Protein AF-A0A150PF19-F1 (afdb_monomer)

Foldseek 3Di:
DDDDDPPPPPPDDDDPQLLVLQVVLCVLLCVQVNDDDPCSSVVSVVLCVLQVQLSVLSNVLSVVSSVVSVVSDPRDPVSVLSVVLLVLCSVPVPFDFWDWDAPDQFWIWTWGDDPNWTWIKTWHDDDDQKIKIFIDTNNHGPDIDMDGTRRVVCRCVPCVSVSPSGD

Mean predicted aligned error: 14.48 Å

Organism: Sorangium cellulosum (NCBI:txid56)

Structure (mmCIF, N/CA/C/O backbone):
data_AF-A0A150PF19-F1
#
_entry.id   AF-A0A150PF19-F1
#
loop_
_atom_site.group_PDB
_atom_site.id
_atom_site.type_symbol
_atom_site.label_atom_id
_atom_site.label_alt_id
_atom_site.label_comp_id
_atom_site.label_asym_id
_atom_site.label_entity_id
_atom_site.label_seq_id
_atom_site.pdbx_PDB_ins_code
_atom_site.Cartn_x
_atom_site.Cartn_y
_atom_site.Cartn_z
_atom_site.occupancy
_atom_site.B_iso_or_equiv
_atom_site.auth_seq_id
_atom_site.auth_comp_id
_atom_site.auth_asym_id
_atom_site.auth_atom_id
_atom_site.pdbx_PDB_model_num
ATOM 1 N N . MET A 1 1 ? 44.433 -8.294 25.536 1.00 42.34 1 MET A N 1
ATOM 2 C CA . MET A 1 1 ? 43.738 -7.469 24.528 1.00 42.34 1 MET A CA 1
ATOM 3 C C . MET A 1 1 ? 42.261 -7.748 24.697 1.00 42.34 1 MET A C 1
ATOM 5 O O . MET A 1 1 ? 41.841 -8.869 24.459 1.00 42.34 1 MET A O 1
ATOM 9 N N . THR A 1 2 ? 41.534 -6.790 25.260 1.00 39.22 2 THR A N 1
ATOM 10 C CA . THR A 1 2 ? 40.120 -6.927 25.620 1.00 39.22 2 THR A CA 1
ATOM 11 C C . THR A 1 2 ? 39.312 -6.385 24.452 1.00 39.22 2 THR A C 1
ATOM 13 O O . THR A 1 2 ? 39.355 -5.186 24.187 1.00 39.22 2 THR A O 1
ATOM 16 N N . THR A 1 3 ? 38.663 -7.258 23.689 1.00 49.31 3 THR A N 1
ATOM 17 C CA . THR A 1 3 ? 37.792 -6.855 22.584 1.00 49.31 3 THR A CA 1
ATOM 18 C C . THR A 1 3 ? 36.495 -6.326 23.182 1.00 49.31 3 THR A C 1
ATOM 20 O O . THR A 1 3 ? 35.687 -7.088 23.709 1.00 49.31 3 THR A O 1
ATOM 23 N N . SER A 1 4 ? 36.325 -5.006 23.161 1.00 43.28 4 SER A N 1
ATOM 24 C CA . SER A 1 4 ? 35.070 -4.352 23.515 1.00 43.28 4 SER A CA 1
ATOM 25 C C . SER A 1 4 ? 33.985 -4.795 22.538 1.00 43.28 4 SER A C 1
ATOM 27 O O . SER A 1 4 ? 34.105 -4.574 21.333 1.00 43.28 4 SER A O 1
ATOM 29 N N . ALA A 1 5 ? 32.931 -5.421 23.058 1.00 48.44 5 ALA A N 1
ATOM 30 C CA . ALA A 1 5 ? 31.689 -5.598 22.328 1.00 48.44 5 ALA A CA 1
ATOM 31 C C . ALA A 1 5 ? 31.091 -4.206 22.095 1.00 48.44 5 ALA A C 1
ATOM 33 O O . ALA A 1 5 ? 30.659 -3.539 23.034 1.00 48.44 5 ALA A O 1
ATOM 34 N N . VAL A 1 6 ? 31.128 -3.742 20.849 1.00 41.25 6 VAL A N 1
ATOM 35 C CA . VAL A 1 6 ? 30.340 -2.587 20.430 1.00 41.25 6 VAL A CA 1
ATOM 36 C C . VAL A 1 6 ? 28.917 -3.099 20.277 1.00 41.25 6 VAL A C 1
ATOM 38 O O . VAL A 1 6 ? 28.552 -3.674 19.255 1.00 41.25 6 VAL A O 1
ATOM 41 N N . THR A 1 7 ? 28.128 -2.950 21.335 1.00 40.62 7 THR A N 1
ATOM 42 C CA . THR A 1 7 ? 26.674 -2.993 21.232 1.00 40.62 7 THR A CA 1
ATOM 43 C C . THR A 1 7 ? 26.282 -1.758 20.432 1.00 40.62 7 THR A C 1
ATOM 45 O O . THR A 1 7 ? 26.210 -0.656 20.974 1.00 40.62 7 THR A O 1
ATOM 48 N N . SER A 1 8 ? 26.118 -1.912 19.120 1.00 35.09 8 SER A N 1
ATOM 49 C CA . SER A 1 8 ? 25.470 -0.896 18.298 1.00 35.09 8 SER A CA 1
ATOM 50 C C . SER A 1 8 ? 23.999 -0.860 18.691 1.00 35.09 8 SER A C 1
ATOM 52 O O . SER A 1 8 ? 23.165 -1.544 18.109 1.00 35.09 8 SER A O 1
ATOM 54 N N . SER A 1 9 ? 23.697 -0.083 19.725 1.00 36.19 9 SER A N 1
ATOM 55 C CA . SER A 1 9 ? 22.356 0.406 19.995 1.00 36.19 9 SER A CA 1
ATOM 56 C C . SER A 1 9 ? 22.014 1.379 18.871 1.00 36.19 9 SER A C 1
ATOM 58 O O . SER A 1 9 ? 22.393 2.550 18.918 1.00 36.19 9 SER A O 1
ATOM 60 N N . SER A 1 10 ? 21.358 0.894 17.819 1.00 36.44 10 SER A N 1
ATOM 61 C CA . SER A 1 10 ? 20.687 1.762 16.859 1.00 36.44 10 SER A CA 1
ATOM 62 C C . SER A 1 10 ? 19.570 2.481 17.606 1.00 36.44 10 SER A C 1
ATOM 64 O O . SER A 1 10 ? 18.517 1.916 17.889 1.00 36.44 10 SER A O 1
ATOM 66 N N . ALA A 1 11 ? 19.856 3.722 17.994 1.00 40.00 11 ALA A N 1
ATOM 67 C CA . ALA A 1 11 ? 18.869 4.674 18.462 1.00 40.00 11 ALA A CA 1
ATOM 68 C C . ALA A 1 11 ? 17.810 4.831 17.362 1.00 40.00 11 ALA A C 1
ATOM 70 O O . ALA A 1 11 ? 18.100 5.369 16.293 1.00 40.00 11 ALA A O 1
ATOM 71 N N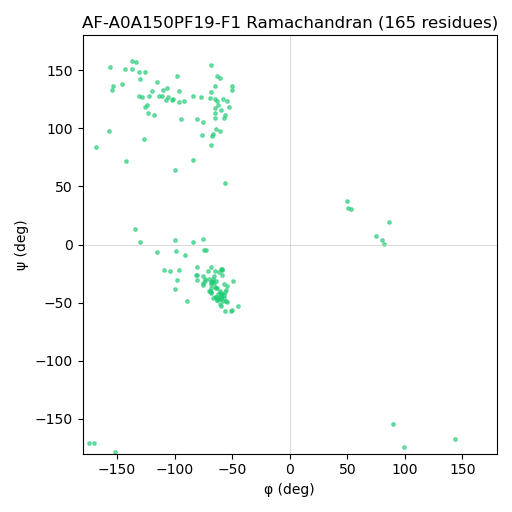 . GLY A 1 12 ? 16.615 4.296 17.625 1.00 30.20 12 GLY A N 1
ATOM 72 C CA . GLY A 1 12 ? 15.442 4.446 16.777 1.00 30.20 12 GLY A CA 1
ATOM 73 C C . GLY A 1 12 ? 15.100 5.923 16.635 1.00 30.20 12 GLY A C 1
ATOM 74 O O . GLY A 1 12 ? 14.804 6.608 17.614 1.00 30.20 12 GLY A O 1
ATOM 75 N N . VAL A 1 13 ? 15.206 6.417 15.408 1.00 40.62 13 VAL A N 1
ATOM 76 C CA . VAL A 1 13 ? 14.664 7.707 14.993 1.00 40.62 13 VAL A CA 1
ATOM 77 C C . VAL A 1 13 ? 13.144 7.562 14.994 1.00 40.62 13 VAL A C 1
ATOM 79 O O . VAL A 1 13 ? 12.623 6.621 14.406 1.00 40.62 13 VAL A O 1
ATOM 82 N N . GLY A 1 14 ? 12.451 8.454 15.703 1.00 40.03 14 GLY A N 1
ATOM 83 C CA . GLY A 1 14 ? 11.011 8.381 15.932 1.00 40.03 14 GLY A CA 1
ATOM 84 C C . GLY A 1 14 ? 10.181 8.327 14.648 1.00 40.03 14 GLY A C 1
ATOM 85 O O . GLY A 1 14 ? 10.065 9.322 13.939 1.00 40.03 14 GLY A O 1
ATOM 86 N N . GLY A 1 15 ? 9.558 7.177 14.420 1.00 40.38 15 GLY A N 1
ATOM 87 C CA . GLY A 1 15 ? 8.284 7.013 13.730 1.00 40.38 15 GLY A CA 1
ATOM 88 C C . GLY A 1 15 ? 7.375 6.307 14.731 1.00 40.38 15 GLY A C 1
ATOM 89 O O . GLY A 1 15 ? 7.821 5.362 15.375 1.00 40.38 15 GLY A O 1
ATOM 90 N N . GLY A 1 16 ? 6.179 6.837 14.988 1.00 51.78 16 GLY A N 1
ATOM 91 C CA . GLY A 1 16 ? 5.280 6.242 15.978 1.00 51.78 16 GLY A CA 1
ATOM 92 C C . GLY A 1 16 ? 4.988 4.794 15.604 1.00 51.78 16 GLY A C 1
ATOM 93 O O . GLY A 1 16 ? 4.563 4.543 14.480 1.00 51.78 16 GLY A O 1
ATOM 94 N N . ASP A 1 17 ? 5.233 3.860 16.526 1.00 72.19 17 ASP A N 1
ATOM 95 C CA . ASP A 1 17 ? 4.993 2.435 16.302 1.00 72.19 17 ASP A CA 1
ATOM 96 C C . ASP A 1 17 ? 3.569 2.249 15.760 1.00 72.19 17 ASP A C 1
ATOM 98 O O . ASP A 1 17 ? 2.640 2.874 16.278 1.00 72.19 17 ASP A O 1
ATOM 102 N N . ALA A 1 18 ? 3.361 1.403 14.752 1.00 74.06 18 ALA A N 1
ATOM 103 C CA . ALA A 1 18 ? 2.054 1.203 14.114 1.00 74.06 18 ALA A CA 1
ATOM 104 C C . ALA A 1 18 ? 0.897 0.965 15.112 1.00 74.06 18 ALA A C 1
ATOM 106 O O . ALA A 1 18 ? -0.228 1.430 14.906 1.00 74.06 18 ALA A O 1
ATOM 107 N N . ARG A 1 19 ? 1.208 0.341 16.258 1.00 80.88 19 ARG A N 1
ATOM 108 C CA . ARG A 1 19 ? 0.331 0.215 17.437 1.00 80.88 19 ARG A CA 1
ATOM 109 C C . ARG A 1 19 ? -0.181 1.552 17.966 1.00 80.88 19 ARG A C 1
ATOM 111 O O . ARG A 1 19 ? -1.378 1.704 18.198 1.00 80.88 19 ARG A O 1
ATOM 118 N N . SER A 1 20 ? 0.707 2.525 18.141 1.00 84.44 20 SER A N 1
ATOM 119 C CA . SER A 1 20 ? 0.359 3.872 18.601 1.00 84.44 20 SER A CA 1
ATOM 120 C C . SER A 1 20 ? -0.540 4.605 17.599 1.00 84.44 20 SER A C 1
ATOM 122 O O . SER A 1 20 ? -1.489 5.275 18.004 1.00 84.44 20 SER A O 1
ATOM 124 N N . THR A 1 21 ? -0.308 4.418 16.297 1.00 87.44 21 THR A N 1
ATOM 125 C CA . THR A 1 21 ? -1.127 5.011 15.228 1.00 87.44 21 THR A CA 1
ATOM 126 C C . THR A 1 21 ? -2.521 4.384 15.175 1.00 87.44 21 THR A C 1
ATOM 128 O O . THR A 1 21 ? -3.510 5.107 15.050 1.00 87.44 21 THR A O 1
ATOM 131 N N . CYS A 1 22 ? -2.623 3.066 15.363 1.00 88.00 22 CYS A N 1
ATOM 132 C CA . CYS A 1 22 ? -3.902 2.363 15.465 1.00 88.00 22 CYS A CA 1
ATOM 133 C C . CYS A 1 22 ? -4.718 2.816 16.685 1.00 88.00 22 CYS A C 1
ATOM 135 O O . CYS A 1 22 ? -5.889 3.175 16.556 1.00 88.00 22 CYS A O 1
ATOM 137 N N . ALA A 1 23 ? -4.086 2.891 17.863 1.00 87.75 23 ALA A N 1
ATOM 138 C CA . ALA A 1 23 ? -4.735 3.393 19.073 1.00 87.75 23 ALA A CA 1
ATOM 139 C C . ALA A 1 23 ? -5.233 4.838 18.887 1.00 87.75 23 ALA A C 1
ATOM 141 O O . ALA A 1 23 ? -6.375 5.148 19.228 1.00 87.75 23 ALA A O 1
ATOM 142 N N . ARG A 1 24 ? -4.418 5.698 18.258 1.00 89.69 24 ARG A N 1
ATOM 143 C CA . ARG A 1 24 ? -4.803 7.075 17.914 1.00 89.69 24 ARG A CA 1
ATOM 144 C C . ARG A 1 24 ? -6.016 7.114 16.985 1.00 89.69 24 ARG A C 1
ATOM 146 O O . ARG A 1 24 ? -6.902 7.939 17.190 1.00 89.69 24 ARG A O 1
ATOM 153 N N . TYR A 1 25 ? -6.069 6.247 15.975 1.00 89.81 25 TYR A N 1
ATOM 154 C CA . TYR A 1 25 ? -7.225 6.145 15.085 1.00 89.81 25 TYR A CA 1
ATOM 155 C C . TYR A 1 25 ? -8.504 5.781 15.855 1.00 89.81 25 TYR A C 1
ATOM 157 O O . TYR A 1 25 ? -9.514 6.463 15.692 1.00 89.81 25 TYR A O 1
ATOM 165 N N . CYS A 1 26 ? -8.448 4.787 16.749 1.00 89.88 26 CYS A N 1
ATOM 166 C CA . CYS A 1 26 ? -9.583 4.402 17.592 1.00 89.88 26 CYS A CA 1
ATOM 167 C C . CYS A 1 26 ? -10.097 5.568 18.453 1.00 89.88 26 CYS A C 1
ATOM 169 O O . CYS A 1 26 ? -11.296 5.839 18.461 1.00 89.88 26 CYS A O 1
ATOM 171 N N . GLU A 1 27 ? -9.202 6.281 19.145 1.00 89.19 27 GLU A N 1
ATOM 172 C CA . GLU A 1 27 ? -9.573 7.425 19.992 1.00 89.19 27 GLU A CA 1
ATOM 173 C C . GLU A 1 27 ? -10.203 8.565 19.180 1.00 89.19 27 GLU A C 1
ATOM 175 O O . GLU A 1 27 ? -11.211 9.151 19.584 1.00 89.19 27 GLU A O 1
ATOM 180 N N . LEU A 1 28 ? -9.631 8.876 18.011 1.00 90.06 28 LEU A N 1
ATOM 181 C CA . LEU A 1 28 ? -10.146 9.926 17.133 1.00 90.06 28 LEU A CA 1
ATOM 182 C C . LEU A 1 28 ? -11.498 9.553 16.523 1.00 90.06 28 LEU A C 1
ATOM 184 O O . LEU A 1 28 ? -12.386 10.407 16.449 1.00 90.06 28 LEU A O 1
ATOM 188 N N . PHE A 1 29 ? -11.672 8.295 16.115 1.00 90.00 29 PHE A N 1
ATOM 189 C CA . PHE A 1 29 ? -12.953 7.798 15.630 1.00 90.00 29 PHE A CA 1
ATOM 190 C C . PHE A 1 29 ? -14.010 7.878 16.730 1.00 90.00 29 PHE A C 1
ATOM 192 O O . PHE A 1 29 ? -15.096 8.397 16.482 1.00 90.00 29 PHE A O 1
ATOM 199 N N . GLU A 1 30 ? -13.687 7.453 17.956 1.00 88.75 30 GLU A N 1
ATOM 200 C CA . GLU A 1 30 ? -14.627 7.515 19.077 1.00 88.75 30 GLU A CA 1
ATOM 201 C C . GLU A 1 30 ? -15.075 8.952 19.369 1.00 88.75 30 GLU A C 1
ATOM 203 O O . GLU A 1 30 ? -16.270 9.241 19.475 1.00 88.75 30 GLU A O 1
ATOM 208 N N . GLY A 1 31 ? -14.112 9.875 19.423 1.00 87.06 31 GLY A N 1
ATOM 209 C CA . GLY A 1 31 ? -14.376 11.283 19.697 1.00 87.06 31 GLY A CA 1
ATOM 210 C C . GLY A 1 31 ? -15.159 12.002 18.594 1.00 87.06 31 GLY A C 1
ATOM 211 O O . GLY A 1 31 ? -15.909 12.932 18.896 1.00 87.06 31 GLY A O 1
ATOM 212 N N . ARG A 1 32 ? -14.997 11.603 17.324 1.00 89.81 32 ARG A N 1
ATOM 213 C CA . ARG A 1 32 ? -15.588 12.308 16.171 1.00 89.81 32 ARG A CA 1
ATOM 214 C C . ARG A 1 32 ? -16.864 11.655 15.642 1.00 89.81 32 ARG A C 1
ATOM 216 O O . ARG A 1 32 ? -17.791 12.364 15.263 1.00 89.81 32 ARG A O 1
ATOM 223 N N . CYS A 1 33 ? -16.911 10.329 15.631 1.00 88.38 33 CYS A N 1
ATOM 224 C CA . CYS A 1 33 ? -17.943 9.531 14.970 1.00 88.38 33 CYS A CA 1
ATOM 225 C C . CYS A 1 33 ? -18.802 8.709 15.943 1.00 88.38 33 CYS A C 1
ATOM 227 O O . CYS A 1 33 ? -19.811 8.134 15.532 1.00 88.38 33 CYS A O 1
ATOM 229 N N . GLY A 1 34 ? -18.462 8.697 17.235 1.00 85.50 34 GLY A N 1
ATOM 230 C CA . GLY A 1 34 ? -19.191 7.961 18.265 1.00 85.50 34 GLY A CA 1
ATOM 231 C C . GLY A 1 34 ? -18.661 6.540 18.441 1.00 85.50 34 GLY A C 1
ATOM 232 O O . GLY A 1 34 ? -17.498 6.274 18.184 1.00 85.50 34 GLY A O 1
ATOM 233 N N . ALA A 1 35 ? -19.499 5.617 18.914 1.00 80.62 35 ALA A N 1
ATOM 234 C CA . ALA A 1 35 ? -19.037 4.299 19.351 1.00 80.62 35 ALA A CA 1
ATOM 235 C C . ALA A 1 35 ? -18.199 3.569 18.283 1.00 80.62 35 ALA A C 1
ATOM 237 O O . ALA A 1 35 ? -18.690 3.236 17.203 1.00 80.62 35 ALA A O 1
ATOM 238 N N . VAL A 1 36 ? -16.941 3.285 18.623 1.00 79.62 36 VAL A N 1
ATOM 239 C CA . VAL A 1 36 ? -16.077 2.391 17.850 1.00 79.62 36 VAL A CA 1
ATOM 240 C C . VAL A 1 36 ? -16.577 0.945 17.950 1.00 79.62 36 VAL A C 1
ATOM 242 O O . VAL A 1 36 ? -17.208 0.573 18.947 1.00 79.62 36 VAL A O 1
ATOM 245 N N . PRO A 1 37 ? -16.279 0.089 16.956 1.00 75.56 37 PRO A N 1
ATOM 246 C CA . PRO A 1 37 ? -16.440 -1.350 17.093 1.00 75.56 37 PRO A CA 1
ATOM 247 C C . PRO A 1 37 ? -15.775 -1.835 18.383 1.00 75.56 37 PRO A C 1
ATOM 249 O O . PRO A 1 37 ? -14.644 -1.451 18.700 1.00 75.56 37 PRO A O 1
ATOM 252 N N . ALA A 1 38 ? -16.497 -2.660 19.145 1.00 72.06 38 ALA A N 1
ATOM 253 C CA . ALA A 1 38 ? -15.998 -3.190 20.405 1.00 72.06 38 ALA A CA 1
ATOM 254 C C . ALA A 1 38 ? -14.649 -3.881 20.175 1.00 72.06 38 ALA A C 1
ATOM 256 O O . ALA A 1 38 ? -14.543 -4.780 19.344 1.00 72.06 38 ALA A O 1
ATOM 257 N N . GLY A 1 39 ? -13.629 -3.437 20.911 1.00 69.81 39 GLY A N 1
ATOM 258 C CA . GLY A 1 39 ? -12.283 -3.972 20.773 1.00 69.81 39 GLY A CA 1
ATOM 259 C C . GLY A 1 39 ? -11.438 -3.322 19.681 1.00 69.81 39 GLY A C 1
ATOM 260 O O . GLY A 1 39 ? -10.446 -3.926 19.325 1.00 69.81 39 GLY A O 1
ATOM 261 N N . CYS A 1 40 ? -11.742 -2.114 19.184 1.00 79.69 40 CYS A N 1
ATOM 262 C CA . CYS A 1 40 ? -10.855 -1.385 18.255 1.00 79.69 40 CYS A CA 1
ATOM 263 C C . CYS A 1 40 ? -9.381 -1.418 18.706 1.00 79.69 40 CYS A C 1
ATOM 265 O O . CYS A 1 40 ? -8.514 -1.894 17.980 1.00 79.69 40 CYS A O 1
ATOM 267 N N . SER A 1 41 ? -9.121 -1.029 19.955 1.00 74.56 41 SER A N 1
ATOM 268 C CA . SER A 1 41 ? -7.778 -1.031 20.543 1.00 74.56 41 SER A CA 1
ATOM 269 C C . SER A 1 41 ? -7.214 -2.440 20.755 1.00 74.56 41 SER A C 1
ATOM 271 O O . SER A 1 41 ? -6.013 -2.632 20.642 1.00 74.56 41 SER A O 1
ATOM 273 N N . ALA A 1 42 ? -8.065 -3.432 21.037 1.00 76.25 42 ALA A N 1
ATOM 274 C CA . ALA A 1 42 ? -7.644 -4.827 21.198 1.00 76.25 42 ALA A CA 1
ATOM 275 C C . ALA A 1 42 ? -7.325 -5.497 19.847 1.00 76.25 42 ALA A C 1
ATOM 277 O O . ALA A 1 42 ? -6.395 -6.289 19.745 1.00 76.25 42 ALA A O 1
ATOM 278 N N . ASN A 1 43 ? -8.061 -5.132 18.797 1.00 73.75 43 ASN A N 1
ATOM 279 C CA . ASN A 1 43 ? -7.846 -5.589 17.431 1.00 73.75 43 ASN A CA 1
ATOM 280 C C . ASN A 1 43 ? -6.569 -4.994 16.848 1.00 73.75 43 ASN A C 1
ATOM 282 O O . ASN A 1 43 ? -5.934 -5.659 16.040 1.00 73.75 43 ASN A O 1
ATOM 286 N N . CYS A 1 44 ? -6.168 -3.787 17.274 1.00 79.75 44 CYS A N 1
ATOM 287 C CA . CYS A 1 44 ? -4.843 -3.264 16.959 1.00 79.75 44 CYS A CA 1
ATOM 288 C C . CYS A 1 44 ? -3.781 -4.305 17.326 1.00 79.75 44 CYS A C 1
ATOM 290 O O . CYS A 1 44 ? -3.055 -4.760 16.451 1.00 79.75 44 CYS A O 1
ATOM 292 N N . ASP A 1 45 ? -3.739 -4.746 18.586 1.00 75.50 45 ASP A N 1
ATOM 293 C CA . ASP A 1 45 ? -2.742 -5.717 19.048 1.00 75.50 45 ASP A CA 1
ATOM 294 C C . ASP A 1 45 ? -2.818 -7.047 18.283 1.00 75.50 45 ASP A C 1
ATOM 296 O O . ASP A 1 45 ? -1.786 -7.548 17.840 1.00 75.50 45 ASP A O 1
ATOM 300 N N . GLU A 1 46 ? -4.026 -7.563 18.034 1.00 73.62 46 GLU A N 1
ATOM 301 C CA . GLU A 1 46 ? -4.221 -8.806 17.276 1.00 73.62 46 GLU A CA 1
ATOM 302 C C . GLU A 1 46 ? -3.671 -8.710 15.843 1.00 73.62 46 GLU A C 1
ATOM 304 O O . GLU A 1 46 ? -2.992 -9.623 15.375 1.00 73.62 46 GLU A O 1
ATOM 309 N N . TRP A 1 47 ? -3.888 -7.587 15.152 1.00 68.75 47 TRP A N 1
ATOM 310 C CA . TRP A 1 47 ? -3.389 -7.384 13.788 1.00 68.75 47 TRP A CA 1
ATOM 311 C C . TRP A 1 47 ? -1.859 -7.344 13.745 1.00 68.75 47 TRP A C 1
ATOM 313 O O . TRP A 1 47 ? -1.246 -7.877 12.819 1.00 68.75 47 TRP A O 1
ATOM 323 N N . PHE A 1 48 ? -1.232 -6.767 14.771 1.00 72.56 48 PHE A N 1
ATOM 324 C CA . PHE A 1 48 ? 0.225 -6.716 14.881 1.00 72.56 48 PHE A CA 1
ATOM 325 C C . PHE A 1 48 ? 0.850 -8.050 15.296 1.00 72.56 48 PHE A C 1
ATOM 327 O O . PHE A 1 48 ? 1.990 -8.323 14.923 1.00 72.56 48 PHE A O 1
ATOM 334 N N . ASP A 1 49 ? 0.117 -8.893 16.021 1.00 74.06 49 ASP A N 1
ATOM 335 C CA . ASP A 1 49 ? 0.594 -10.213 16.435 1.00 74.06 49 ASP A CA 1
ATOM 336 C C . ASP A 1 49 ? 0.455 -11.269 15.322 1.00 74.06 49 ASP A C 1
ATOM 338 O O . ASP A 1 49 ? 1.244 -12.214 15.272 1.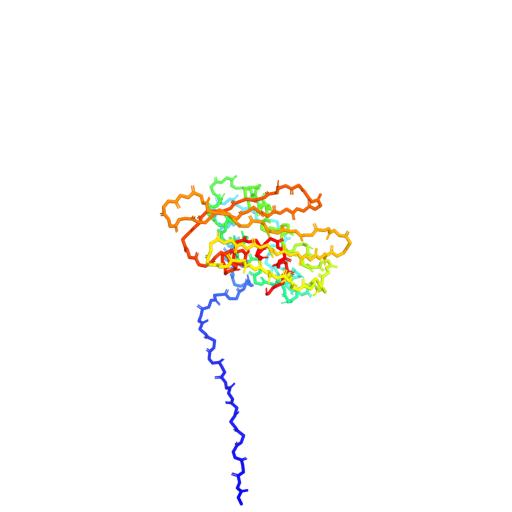00 74.06 49 ASP A O 1
ATOM 342 N N . VAL A 1 50 ? -0.497 -11.097 14.395 1.00 70.75 50 VAL A N 1
ATOM 343 C CA . VAL A 1 50 ? -0.688 -11.987 13.232 1.00 70.75 50 VAL A CA 1
ATOM 344 C C . VAL A 1 50 ? 0.467 -11.880 12.233 1.00 70.75 50 VAL A C 1
ATOM 346 O O . VAL A 1 50 ? 0.932 -12.899 11.724 1.00 70.75 50 VAL A O 1
ATOM 349 N N . ALA A 1 51 ? 0.948 -10.665 11.957 1.00 69.81 51 ALA A N 1
ATOM 350 C CA . ALA A 1 51 ? 2.004 -10.424 10.975 1.00 69.81 51 ALA A CA 1
ATOM 351 C C . ALA A 1 51 ? 2.967 -9.312 11.433 1.00 69.81 51 ALA A C 1
ATOM 353 O O . ALA A 1 51 ? 2.983 -8.222 10.855 1.00 69.81 51 ALA A O 1
ATOM 354 N N . PRO A 1 52 ? 3.817 -9.573 12.448 1.00 69.94 52 PRO A N 1
ATOM 355 C CA . PRO A 1 52 ? 4.706 -8.560 13.021 1.00 69.94 52 PRO A CA 1
ATOM 356 C C . PRO A 1 52 ? 5.759 -8.050 12.030 1.00 69.94 52 PRO A C 1
ATOM 358 O O . PRO A 1 52 ? 6.255 -6.944 12.184 1.00 69.94 52 PRO A O 1
ATOM 361 N N . ALA A 1 53 ? 6.090 -8.830 10.997 1.00 63.88 53 ALA A N 1
ATOM 362 C CA . ALA A 1 53 ? 7.004 -8.413 9.933 1.00 63.88 53 ALA A CA 1
ATOM 363 C C . ALA A 1 53 ? 6.384 -7.410 8.942 1.00 63.88 53 ALA A C 1
ATOM 365 O O . ALA A 1 53 ? 7.073 -6.967 8.031 1.00 63.88 53 ALA A O 1
ATOM 366 N N . CYS A 1 54 ? 5.091 -7.106 9.090 1.00 70.19 54 CYS A N 1
ATOM 367 C CA . CYS A 1 54 ? 4.328 -6.236 8.196 1.00 70.19 54 CYS A CA 1
ATOM 368 C C . CYS A 1 54 ? 3.466 -5.219 8.917 1.00 70.19 54 CYS A C 1
ATOM 370 O O . CYS A 1 54 ? 2.612 -4.569 8.315 1.00 70.19 54 CYS A O 1
ATOM 372 N N . SER A 1 55 ? 3.717 -5.053 10.211 1.00 74.12 55 SER A N 1
ATOM 373 C CA . SER A 1 55 ? 3.076 -4.043 11.034 1.00 74.12 55 SER A CA 1
ATOM 374 C C . SER A 1 55 ? 3.276 -2.631 10.489 1.00 74.12 55 SER A C 1
ATOM 376 O O . SER A 1 55 ? 2.368 -1.812 10.599 1.00 74.12 55 SER A O 1
ATOM 378 N N . GLU A 1 56 ? 4.425 -2.339 9.875 1.00 75.31 56 GLU A N 1
ATOM 379 C CA . GLU A 1 56 ? 4.728 -1.002 9.352 1.00 75.31 56 GLU A CA 1
ATOM 380 C C . GLU A 1 56 ? 3.806 -0.612 8.187 1.00 75.31 56 GLU A C 1
ATOM 382 O O . GLU A 1 56 ? 3.479 0.562 8.026 1.00 75.31 56 GLU A O 1
ATOM 387 N N . LEU A 1 57 ? 3.279 -1.587 7.435 1.00 75.31 57 LEU A N 1
ATOM 388 C CA . LEU A 1 57 ? 2.321 -1.348 6.346 1.00 75.31 57 LEU A CA 1
ATOM 389 C C . LEU A 1 57 ? 0.959 -0.854 6.837 1.00 75.31 57 LEU A C 1
ATOM 391 O O . LEU A 1 57 ? 0.199 -0.255 6.077 1.00 75.31 57 LEU A O 1
ATOM 395 N N . LEU A 1 58 ? 0.644 -1.067 8.115 1.00 81.44 58 LEU A N 1
ATOM 396 C CA . LEU A 1 58 ? -0.582 -0.551 8.709 1.00 81.44 58 LEU A CA 1
ATOM 397 C C . LEU A 1 58 ? -0.473 0.928 9.100 1.00 81.44 58 LEU A C 1
ATOM 399 O O . LEU A 1 58 ? -1.504 1.585 9.220 1.00 81.44 58 LEU A O 1
ATOM 403 N N . VAL A 1 59 ? 0.736 1.484 9.254 1.00 86.00 59 VAL A N 1
ATOM 404 C CA . VAL A 1 59 ? 0.927 2.920 9.536 1.00 86.00 59 VAL A CA 1
ATOM 405 C C . VAL A 1 59 ? 0.259 3.796 8.470 1.00 86.00 59 VAL A C 1
ATOM 407 O O . VAL A 1 59 ? -0.631 4.565 8.841 1.00 86.00 59 VAL A O 1
ATOM 410 N N . PRO A 1 60 ? 0.583 3.671 7.164 1.00 80.94 60 PRO A N 1
ATOM 411 C CA . PRO A 1 60 ? -0.048 4.498 6.140 1.00 80.94 60 PRO A CA 1
ATOM 412 C C . PRO A 1 60 ? -1.552 4.229 6.025 1.00 80.94 60 PRO A C 1
ATOM 414 O O . PRO A 1 60 ? -2.310 5.152 5.727 1.00 80.94 60 PRO A O 1
ATOM 417 N N . TYR A 1 61 ? -2.011 2.997 6.289 1.00 86.56 61 TYR A N 1
ATOM 418 C CA . TYR A 1 61 ? -3.443 2.691 6.343 1.00 86.56 61 TYR A CA 1
ATOM 419 C C . TYR A 1 61 ? -4.146 3.514 7.430 1.00 86.56 61 TYR A C 1
ATOM 421 O O . TYR A 1 61 ? -5.140 4.182 7.144 1.00 86.56 61 TYR A O 1
ATOM 429 N N . PHE A 1 62 ? -3.623 3.514 8.659 1.00 89.31 62 PHE A N 1
ATOM 430 C CA . PHE A 1 62 ? -4.223 4.270 9.757 1.00 89.31 62 PHE A CA 1
ATOM 431 C C . PHE A 1 62 ? -4.098 5.782 9.567 1.00 89.31 62 PHE A C 1
ATOM 433 O O . PHE A 1 62 ? -5.021 6.504 9.930 1.00 89.31 62 PHE A O 1
ATOM 440 N N . GLU A 1 63 ? -3.013 6.281 8.973 1.00 88.12 63 GLU A N 1
ATOM 441 C CA . GLU A 1 63 ? -2.898 7.702 8.620 1.00 88.12 63 GLU A CA 1
ATOM 442 C C . GLU A 1 63 ? -3.957 8.116 7.592 1.00 88.12 63 GLU A C 1
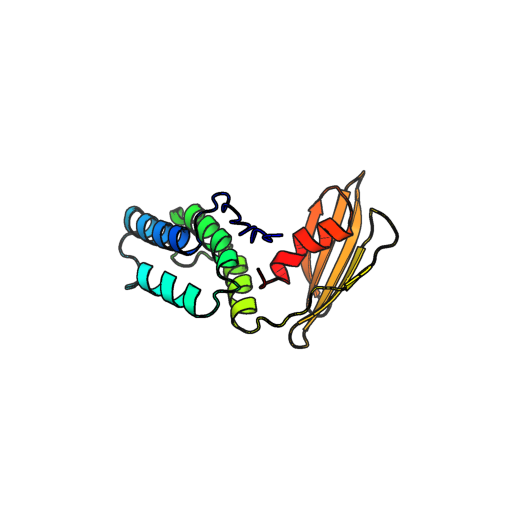ATOM 444 O O . GLU A 1 63 ? -4.692 9.073 7.829 1.00 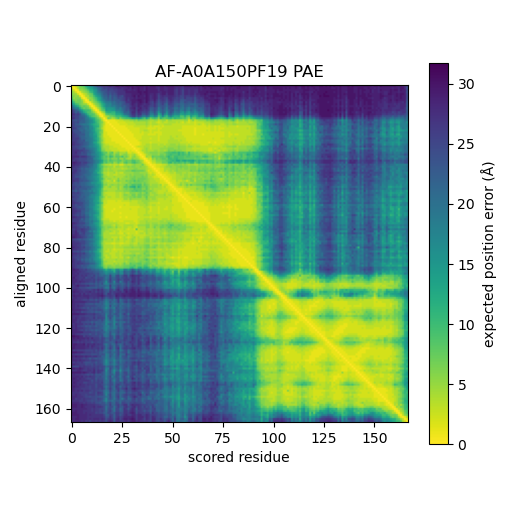88.12 63 GLU A O 1
ATOM 449 N N . CYS A 1 64 ? -4.123 7.333 6.522 1.00 88.44 64 CYS A N 1
ATOM 450 C CA . CYS A 1 64 ? -5.197 7.529 5.551 1.00 88.44 64 CYS A CA 1
ATOM 451 C C . CYS A 1 64 ? -6.578 7.490 6.225 1.00 88.44 64 CYS A C 1
ATOM 453 O O . CYS A 1 64 ? -7.429 8.342 5.969 1.00 88.44 64 CYS A O 1
ATOM 455 N N . ALA A 1 65 ? -6.798 6.533 7.132 1.00 89.25 65 ALA A N 1
ATOM 456 C CA . ALA A 1 65 ? -8.080 6.384 7.804 1.00 89.25 65 ALA A CA 1
ATOM 457 C C . ALA A 1 65 ? -8.394 7.545 8.758 1.00 89.25 65 ALA A C 1
ATOM 459 O O . ALA A 1 65 ? -9.558 7.918 8.900 1.00 89.25 65 ALA A O 1
ATOM 460 N N . ILE A 1 66 ? -7.369 8.137 9.380 1.00 90.94 66 ILE A N 1
ATOM 461 C CA . ILE A 1 66 ? -7.489 9.355 10.189 1.00 90.94 66 ILE A CA 1
ATOM 462 C C . ILE A 1 66 ? -7.908 10.543 9.318 1.00 9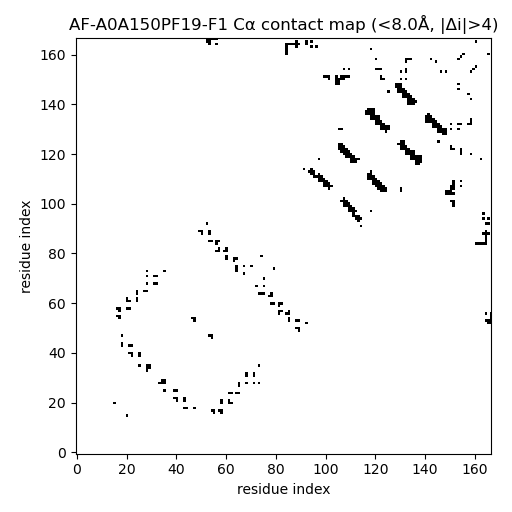0.94 66 ILE A C 1
ATOM 464 O O . ILE A 1 66 ? -8.819 11.280 9.700 1.00 90.94 66 ILE A O 1
ATOM 468 N N . ASP A 1 67 ? -7.293 10.710 8.148 1.00 90.00 67 ASP A N 1
ATOM 469 C CA . ASP A 1 67 ? -7.639 11.790 7.216 1.00 90.00 67 ASP A CA 1
ATOM 470 C C . ASP A 1 67 ? -9.055 11.621 6.636 1.00 90.00 67 ASP A C 1
ATOM 472 O O . ASP A 1 67 ? -9.751 12.603 6.378 1.00 90.00 67 ASP A O 1
ATOM 476 N N . ALA A 1 68 ? -9.523 10.378 6.503 1.00 89.38 68 ALA A N 1
ATOM 477 C CA . ALA A 1 68 ? -10.861 10.035 6.025 1.00 89.38 68 ALA A CA 1
ATOM 478 C C . ALA A 1 68 ? -11.961 10.055 7.113 1.00 89.38 68 ALA A C 1
ATOM 480 O O . ALA A 1 68 ? -13.125 9.756 6.822 1.00 89.38 68 ALA A O 1
ATOM 481 N N . LEU A 1 69 ? -11.645 10.423 8.365 1.00 88.12 69 LEU A N 1
ATOM 482 C CA . LEU A 1 69 ? -12.591 10.364 9.495 1.00 88.12 69 LEU A CA 1
ATOM 483 C C . LEU A 1 69 ? -13.868 11.189 9.302 1.00 88.12 69 LEU A C 1
ATOM 485 O O . LEU A 1 69 ? -14.877 10.905 9.944 1.00 88.12 69 LEU A O 1
ATOM 489 N N . ASP A 1 70 ? -13.857 12.187 8.421 1.00 86.44 70 ASP A N 1
ATOM 490 C CA . ASP A 1 70 ? -15.033 13.012 8.122 1.00 86.44 70 ASP A CA 1
ATOM 491 C C . ASP A 1 70 ? -16.227 12.216 7.585 1.00 86.44 70 ASP A C 1
ATOM 493 O O . ASP A 1 70 ? -17.368 12.665 7.689 1.00 86.44 70 ASP A O 1
ATOM 497 N N . GLN A 1 71 ? -15.983 11.023 7.044 1.00 84.44 71 GLN A N 1
ATOM 498 C CA . GLN A 1 71 ? -17.029 10.157 6.509 1.00 84.44 71 GLN A CA 1
ATOM 499 C C . GLN A 1 71 ? -17.583 9.176 7.550 1.00 84.44 71 GLN A C 1
ATOM 501 O O . GLN A 1 71 ? -18.576 8.499 7.293 1.00 84.44 71 GLN A O 1
ATOM 506 N N . CYS A 1 72 ? -16.954 9.083 8.727 1.00 86.81 72 CYS A N 1
ATOM 507 C CA . CYS A 1 72 ? -17.319 8.154 9.797 1.00 86.81 72 CYS A CA 1
ATOM 508 C C . CYS A 1 72 ? -17.469 6.689 9.353 1.00 86.81 72 CYS A C 1
ATOM 510 O O . CYS A 1 72 ? -18.235 5.914 9.931 1.00 86.81 72 CYS A O 1
ATOM 512 N N . HIS A 1 73 ? -16.687 6.293 8.350 1.00 86.19 73 HIS A N 1
ATOM 513 C CA . HIS A 1 73 ? -16.501 4.905 7.959 1.00 86.19 73 HIS A CA 1
ATOM 514 C C . HIS A 1 73 ? -15.296 4.331 8.701 1.00 86.19 73 HIS A C 1
ATOM 516 O O . HIS A 1 73 ? -14.192 4.861 8.619 1.00 86.19 73 HIS A O 1
ATOM 522 N N . PHE A 1 74 ? -15.513 3.245 9.441 1.00 82.31 74 PHE A N 1
ATOM 523 C CA . PHE A 1 74 ? -14.447 2.604 10.217 1.00 82.31 74 PHE A CA 1
ATOM 524 C C . PHE A 1 74 ? -13.406 1.887 9.330 1.00 82.31 74 PHE A C 1
ATOM 526 O O . PHE A 1 74 ? -12.264 1.680 9.722 1.00 82.31 74 PHE A O 1
ATOM 533 N N . PHE A 1 75 ? -13.798 1.529 8.106 1.00 82.19 75 PHE A N 1
ATOM 534 C CA . PHE A 1 75 ? -12.906 1.034 7.058 1.00 82.19 75 PHE A CA 1
ATOM 535 C C . PHE A 1 75 ? -13.135 1.888 5.805 1.00 82.19 75 PHE A C 1
ATOM 537 O O . PHE A 1 75 ? -14.055 1.594 5.037 1.00 82.19 75 PHE A O 1
ATOM 544 N N . PRO A 1 76 ? -12.391 2.991 5.629 1.00 82.56 76 PRO A N 1
ATOM 545 C CA . PRO A 1 76 ? -12.563 3.874 4.479 1.00 82.56 76 PRO A CA 1
ATOM 546 C C . PRO A 1 76 ? -12.123 3.173 3.191 1.00 82.56 76 PRO A C 1
ATOM 548 O O . PRO A 1 76 ? -11.033 2.599 3.126 1.00 82.56 76 PRO A O 1
ATOM 551 N N . VAL A 1 77 ? -12.968 3.223 2.161 1.00 82.31 77 VAL A N 1
ATOM 552 C CA . VAL A 1 77 ? -12.753 2.520 0.882 1.00 82.31 77 VAL A CA 1
ATOM 553 C C . VAL A 1 77 ? -11.537 3.093 0.146 1.00 82.31 77 VAL A C 1
ATOM 555 O O . VAL A 1 77 ? -10.777 2.372 -0.491 1.00 82.31 77 VAL A O 1
ATOM 558 N N . GLU A 1 78 ? -11.285 4.391 0.288 1.00 81.06 78 GLU A N 1
ATOM 559 C CA . GLU A 1 78 ? -10.103 5.072 -0.241 1.00 81.06 78 GLU A CA 1
ATOM 560 C C . GLU A 1 78 ? -8.780 4.546 0.343 1.00 81.06 78 GLU A C 1
ATOM 562 O O . GLU A 1 78 ? -7.739 4.639 -0.311 1.00 81.06 78 GLU A O 1
ATOM 567 N N . CYS A 1 79 ? -8.821 3.948 1.537 1.00 85.00 79 CYS A N 1
ATOM 568 C CA . CYS A 1 79 ? -7.666 3.370 2.220 1.00 85.00 79 CYS A CA 1
ATOM 569 C C . CYS A 1 79 ? -7.574 1.847 2.033 1.00 85.00 79 CYS A C 1
ATOM 571 O O . CYS A 1 79 ? -6.572 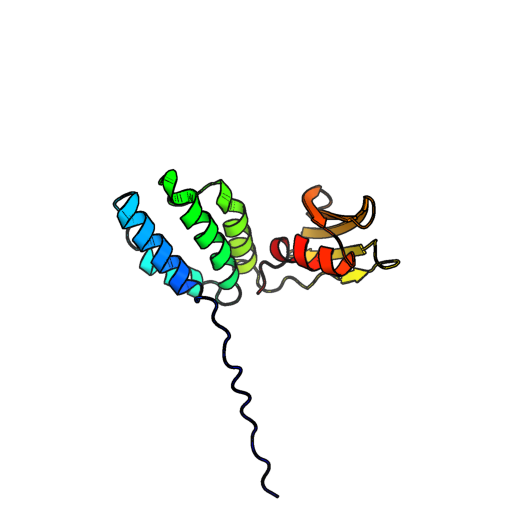1.248 2.426 1.00 85.00 79 CYS A O 1
ATOM 573 N N . GLU A 1 80 ? -8.571 1.210 1.406 1.00 78.94 80 GLU A N 1
ATOM 574 C CA . GLU A 1 80 ? -8.654 -0.248 1.231 1.00 78.94 80 GLU A CA 1
ATOM 575 C C . GLU A 1 80 ? -7.400 -0.819 0.559 1.00 78.94 80 GLU A C 1
ATOM 577 O O . GLU A 1 80 ? -6.895 -1.863 0.959 1.00 78.94 80 GLU A O 1
ATOM 582 N N . ARG A 1 81 ? -6.808 -0.080 -0.388 1.00 74.56 81 ARG A N 1
ATOM 583 C CA . ARG A 1 81 ? -5.551 -0.462 -1.049 1.00 74.56 81 ARG A CA 1
ATOM 584 C C . ARG A 1 81 ? -4.403 -0.718 -0.063 1.00 74.56 81 ARG A C 1
ATOM 586 O O . ARG A 1 81 ? -3.614 -1.631 -0.278 1.00 74.56 81 ARG A O 1
ATOM 593 N N . LEU A 1 82 ? -4.301 0.081 0.998 1.00 78.19 82 LEU A N 1
ATOM 594 C CA . LEU A 1 82 ? -3.245 -0.046 2.010 1.00 78.19 82 LEU A CA 1
ATOM 595 C C . LEU A 1 82 ? -3.514 -1.244 2.930 1.00 78.19 82 LEU A C 1
ATOM 597 O O . LEU A 1 82 ? -2.593 -1.945 3.340 1.00 78.19 82 LEU A O 1
ATOM 601 N N . LEU A 1 83 ? -4.791 -1.541 3.180 1.00 78.31 83 LEU A N 1
ATOM 602 C CA . LEU A 1 83 ? -5.190 -2.742 3.906 1.00 78.31 83 LEU A CA 1
ATOM 603 C C . LEU A 1 83 ? -4.905 -4.019 3.099 1.00 78.31 83 LEU A C 1
ATOM 605 O O . LEU A 1 83 ? -4.456 -5.017 3.662 1.00 78.31 83 LEU A O 1
ATOM 609 N N . VAL A 1 84 ? -5.097 -3.974 1.775 1.00 72.88 84 VAL A N 1
ATOM 610 C CA . VAL A 1 84 ? -4.736 -5.074 0.870 1.00 72.88 84 VAL A CA 1
ATOM 611 C C . VAL A 1 84 ? -3.236 -5.364 0.949 1.00 72.88 84 VAL A C 1
ATOM 613 O O . VAL A 1 84 ? -2.873 -6.527 1.098 1.00 72.88 84 VAL A O 1
ATOM 616 N N . GLN A 1 85 ? -2.371 -4.342 0.955 1.00 68.25 85 GLN A N 1
ATOM 617 C CA . GLN A 1 85 ? -0.915 -4.517 1.100 1.00 68.25 85 GLN A CA 1
ATOM 618 C C . GLN A 1 85 ? -0.539 -5.265 2.388 1.00 68.25 85 GLN A C 1
ATOM 620 O O . GLN A 1 85 ? 0.233 -6.226 2.340 1.00 68.25 85 GLN A O 1
ATOM 625 N N . PHE A 1 86 ? -1.136 -4.888 3.524 1.00 75.94 86 PHE A N 1
ATOM 626 C CA . PHE A 1 86 ? -0.957 -5.616 4.782 1.00 75.94 86 PHE A CA 1
ATOM 627 C C . PHE A 1 86 ? -1.457 -7.066 4.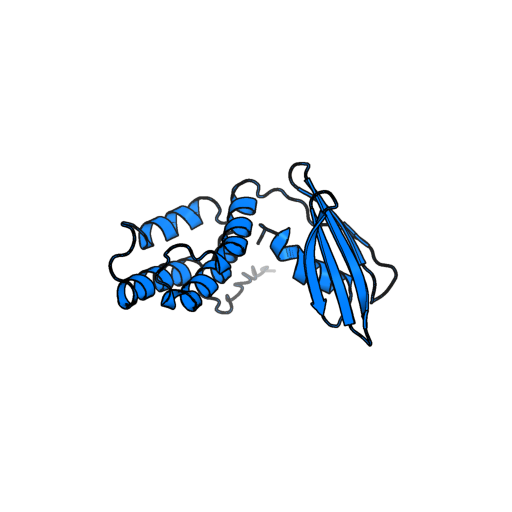685 1.00 75.94 86 PHE A C 1
ATOM 629 O O . PHE A 1 86 ? -0.741 -7.987 5.070 1.00 75.94 86 PHE A O 1
ATOM 636 N N . SER A 1 87 ? -2.659 -7.290 4.142 1.00 72.94 87 SER A N 1
ATOM 637 C CA . SER A 1 87 ? -3.246 -8.635 4.044 1.00 72.94 87 SER A CA 1
ATOM 638 C C . SER A 1 87 ? -2.437 -9.579 3.148 1.00 72.94 87 SER A C 1
ATOM 640 O O . SER A 1 87 ? -2.272 -10.757 3.475 1.00 72.94 87 SER A O 1
ATOM 642 N N . THR A 1 88 ? -1.877 -9.049 2.058 1.00 66.88 88 THR A N 1
ATOM 643 C CA . THR A 1 88 ? -0.995 -9.783 1.149 1.00 66.88 88 THR A CA 1
ATOM 644 C C . THR A 1 88 ? 0.278 -10.192 1.871 1.00 66.88 88 THR A C 1
ATOM 646 O O . THR A 1 88 ? 0.654 -11.358 1.803 1.00 66.88 88 THR A O 1
ATOM 649 N N . CYS A 1 89 ? 0.886 -9.284 2.644 1.00 68.50 89 CYS A N 1
ATOM 650 C CA . CYS A 1 89 ? 2.012 -9.669 3.484 1.00 68.50 89 CYS A CA 1
ATOM 651 C C . CYS A 1 89 ? 1.654 -10.760 4.492 1.00 68.50 89 CYS A C 1
ATOM 653 O O . CYS A 1 89 ? 2.348 -11.768 4.610 1.00 68.50 89 CYS A O 1
ATOM 655 N N . ALA A 1 90 ? 0.597 -10.517 5.271 1.00 72.62 90 ALA A N 1
ATOM 656 C CA . ALA A 1 90 ? 0.240 -11.353 6.406 1.00 72.62 90 ALA A CA 1
ATOM 657 C C . ALA A 1 90 ? -0.026 -12.803 5.983 1.00 72.62 90 ALA A C 1
ATOM 659 O O . ALA A 1 90 ? 0.148 -13.726 6.776 1.00 72.62 90 ALA A O 1
ATOM 660 N N . THR A 1 91 ? -0.425 -12.994 4.724 1.00 68.31 91 THR A N 1
ATOM 661 C CA . THR A 1 91 ? -0.684 -14.303 4.131 1.00 68.31 91 THR A CA 1
ATOM 662 C C . THR A 1 91 ? 0.595 -15.012 3.678 1.00 68.31 91 THR A C 1
ATOM 664 O O . THR A 1 91 ? 0.626 -16.242 3.718 1.00 68.31 91 THR A O 1
ATOM 667 N N . ASP A 1 92 ? 1.649 -14.294 3.269 1.00 60.75 92 ASP A N 1
ATOM 668 C CA . ASP A 1 92 ? 2.895 -14.926 2.819 1.00 60.75 92 ASP A CA 1
ATOM 669 C C . ASP A 1 92 ? 4.126 -14.014 2.934 1.00 60.75 92 ASP A C 1
ATOM 671 O O . ASP A 1 92 ? 4.413 -13.197 2.052 1.00 60.75 92 ASP A O 1
ATOM 675 N N . PRO A 1 93 ? 4.906 -14.169 4.015 1.00 55.59 93 PRO A N 1
ATOM 676 C CA . PRO A 1 93 ? 6.079 -13.353 4.257 1.00 55.59 93 PRO A CA 1
ATOM 677 C C . PRO A 1 93 ? 7.263 -13.742 3.362 1.00 55.59 93 PRO A C 1
ATOM 679 O O . PRO A 1 93 ? 8.337 -13.187 3.577 1.00 55.59 93 PRO A O 1
ATOM 682 N N . ASP A 1 94 ? 7.138 -14.672 2.398 1.00 55.75 94 ASP A N 1
ATOM 683 C CA . ASP A 1 94 ? 8.252 -15.230 1.611 1.00 55.75 94 ASP A CA 1
ATOM 684 C C . ASP A 1 94 ? 8.466 -14.638 0.198 1.00 55.75 94 ASP A C 1
ATOM 686 O O . ASP A 1 94 ? 9.388 -15.051 -0.513 1.00 55.75 94 ASP A O 1
ATOM 690 N N . CYS A 1 95 ? 7.709 -13.616 -0.217 1.00 61.97 95 CYS A N 1
ATOM 691 C CA . CYS A 1 95 ? 7.827 -13.069 -1.577 1.00 61.97 95 CYS A CA 1
ATOM 692 C C . CYS A 1 95 ? 9.193 -12.421 -1.862 1.00 61.97 95 CYS A C 1
ATOM 694 O O . CYS A 1 95 ? 9.582 -11.419 -1.261 1.00 61.97 95 CYS A O 1
ATOM 696 N N . ALA A 1 96 ? 9.959 -13.037 -2.767 1.00 59.41 96 ALA A N 1
ATOM 697 C CA . ALA A 1 96 ? 11.321 -12.628 -3.093 1.00 59.41 96 ALA A CA 1
ATOM 698 C C . ALA A 1 96 ? 11.360 -11.208 -3.693 1.00 59.41 96 ALA A C 1
ATOM 700 O O . ALA A 1 96 ? 10.456 -10.842 -4.446 1.00 59.41 96 ALA A O 1
ATOM 701 N N . PRO A 1 97 ? 12.413 -10.420 -3.404 1.00 62.22 97 PRO A N 1
ATOM 702 C CA . PRO A 1 97 ? 12.584 -9.112 -4.022 1.00 62.22 97 PRO A CA 1
ATOM 703 C C . PRO A 1 97 ? 12.696 -9.250 -5.545 1.00 62.22 97 PRO A C 1
ATOM 705 O O . PRO A 1 97 ? 13.302 -10.199 -6.049 1.00 62.22 97 PRO A O 1
ATOM 708 N N . LEU A 1 98 ? 12.132 -8.284 -6.270 1.00 71.62 98 LEU A N 1
ATOM 709 C CA . LEU A 1 98 ? 12.143 -8.273 -7.732 1.00 71.62 98 LEU A CA 1
ATOM 710 C C . LEU A 1 98 ? 13.573 -8.128 -8.251 1.00 71.62 98 LEU A C 1
ATOM 712 O O . LEU A 1 98 ? 14.352 -7.292 -7.778 1.00 71.62 98 LEU A O 1
ATOM 716 N N . ALA A 1 99 ? 13.909 -8.919 -9.263 1.00 80.94 99 ALA A N 1
ATOM 717 C CA . ALA A 1 99 ? 15.155 -8.763 -9.985 1.00 80.94 99 ALA A CA 1
ATOM 718 C C . ALA A 1 99 ? 14.979 -7.633 -11.003 1.00 80.94 99 ALA A C 1
ATOM 720 O O . ALA A 1 99 ? 14.274 -7.789 -11.995 1.00 80.94 99 ALA A O 1
ATOM 721 N N . CYS A 1 100 ? 15.610 -6.491 -10.737 1.00 83.50 100 CYS A N 1
ATOM 722 C CA . CYS A 1 100 ? 15.579 -5.335 -11.625 1.00 83.50 100 CYS A CA 1
ATOM 723 C C . CYS A 1 100 ? 16.805 -5.300 -12.538 1.00 83.50 100 CYS A C 1
ATOM 725 O O . CYS A 1 100 ? 17.944 -5.400 -12.073 1.00 83.50 100 CYS A O 1
ATOM 727 N N . ALA A 1 101 ? 16.572 -5.084 -13.826 1.00 85.25 101 ALA A N 1
ATOM 728 C CA . ALA A 1 101 ? 17.583 -4.792 -14.829 1.00 85.25 101 ALA A CA 1
ATOM 729 C C . ALA A 1 101 ? 17.216 -3.494 -15.559 1.00 85.25 101 ALA A C 1
ATOM 731 O O . ALA A 1 101 ? 16.048 -3.171 -15.720 1.00 85.25 101 ALA A O 1
ATOM 732 N N . GLY A 1 102 ? 18.206 -2.723 -16.005 1.00 79.94 102 GLY A N 1
ATOM 733 C CA . GLY A 1 102 ? 17.935 -1.490 -16.743 1.00 79.94 102 GLY A CA 1
ATOM 734 C C . GLY A 1 102 ? 19.084 -1.100 -17.659 1.00 79.94 102 GLY A C 1
ATOM 735 O O . GLY A 1 102 ? 20.247 -1.084 -17.248 1.00 79.94 102 GLY A O 1
ATOM 736 N N . GLU A 1 103 ? 18.760 -0.752 -18.903 1.00 63.03 103 GLU A N 1
ATOM 737 C CA . GLU A 1 103 ? 19.701 -0.148 -19.851 1.00 63.03 103 GLU A CA 1
ATOM 738 C C . GLU A 1 103 ? 19.777 1.376 -19.631 1.00 63.03 103 GLU A C 1
ATOM 740 O O . GLU A 1 103 ? 19.289 2.191 -20.412 1.00 63.03 103 GLU A O 1
ATOM 745 N N . GLY A 1 104 ? 20.429 1.776 -18.536 1.00 64.94 104 GLY A N 1
ATOM 746 C CA . GLY A 1 104 ? 20.731 3.175 -18.216 1.00 64.94 104 GLY A CA 1
ATOM 747 C C . GLY A 1 104 ? 19.772 3.830 -17.215 1.00 64.94 104 GLY A C 1
ATOM 748 O O . GLY A 1 104 ? 18.910 3.200 -16.623 1.00 64.94 104 GLY A O 1
ATOM 749 N N . ASN A 1 105 ? 19.936 5.138 -16.986 1.00 71.00 105 ASN A N 1
ATOM 750 C CA . ASN A 1 105 ? 19.287 5.827 -15.855 1.00 71.00 105 ASN A CA 1
ATOM 751 C C . ASN A 1 105 ? 17.768 6.046 -16.003 1.00 71.00 105 ASN A C 1
ATOM 753 O O . ASN A 1 105 ? 17.159 6.602 -15.093 1.00 71.00 105 ASN A O 1
ATOM 757 N N . ARG A 1 106 ? 17.159 5.708 -17.147 1.00 78.94 106 ARG A N 1
ATOM 758 C CA . ARG A 1 106 ? 15.778 6.110 -17.489 1.00 78.94 106 ARG A CA 1
ATOM 759 C C . ARG A 1 106 ? 14.869 4.973 -17.955 1.00 78.94 106 ARG A C 1
ATOM 761 O O . ARG A 1 106 ? 13.715 5.239 -18.280 1.00 78.94 106 ARG A O 1
ATOM 768 N N . THR A 1 107 ? 15.376 3.749 -17.974 1.00 88.44 107 THR A N 1
ATOM 769 C CA . THR A 1 107 ? 14.594 2.536 -18.208 1.00 88.44 107 THR A CA 1
ATOM 770 C C . THR A 1 107 ? 14.910 1.533 -17.116 1.00 88.44 107 THR A C 1
ATOM 772 O O . THR A 1 107 ? 16.039 1.474 -16.624 1.00 88.44 107 THR A O 1
ATOM 775 N N . CYS A 1 108 ? 13.895 0.798 -16.689 1.00 89.88 108 CYS A N 1
ATOM 776 C CA . CYS A 1 108 ? 14.069 -0.302 -15.761 1.00 89.88 108 CYS A CA 1
ATOM 777 C C . CYS A 1 108 ? 12.957 -1.313 -15.958 1.00 89.88 108 CYS A C 1
ATOM 779 O O . CYS A 1 108 ? 11.795 -0.928 -16.043 1.00 89.88 108 CYS A O 1
ATOM 781 N N . ASP A 1 109 ? 13.339 -2.574 -15.951 1.00 89.94 109 ASP A N 1
ATOM 782 C CA . ASP A 1 109 ? 12.465 -3.720 -16.035 1.00 89.94 109 ASP A CA 1
ATOM 783 C C . ASP A 1 109 ? 12.751 -4.572 -14.803 1.00 89.94 109 ASP A C 1
ATOM 785 O O . ASP A 1 109 ? 13.864 -5.071 -14.609 1.00 89.94 109 ASP A O 1
ATOM 789 N N . CYS A 1 110 ? 11.770 -4.670 -13.917 1.00 86.25 110 CYS A N 1
ATOM 790 C CA . CYS A 1 110 ? 11.853 -5.534 -12.751 1.00 86.25 110 CYS A CA 1
ATOM 791 C C . CYS A 1 110 ? 10.893 -6.691 -12.924 1.00 86.25 110 CYS A C 1
ATOM 793 O O . CYS A 1 110 ? 9.727 -6.474 -13.230 1.00 86.25 110 CYS A O 1
ATOM 795 N N . GLU A 1 111 ? 11.360 -7.905 -12.671 1.00 86.12 111 GLU A N 1
ATOM 796 C CA . GLU A 1 111 ? 10.530 -9.100 -12.754 1.00 86.12 111 GLU A CA 1
ATOM 797 C C . GLU A 1 111 ? 10.694 -9.956 -11.503 1.00 86.12 111 GLU A C 1
ATOM 799 O O . GLU A 1 111 ? 11.758 -10.025 -10.876 1.00 86.12 111 GLU A O 1
ATOM 804 N N . GLY A 1 112 ? 9.618 -10.638 -11.141 1.00 78.69 112 GLY A N 1
ATOM 805 C CA . GLY A 1 112 ? 9.619 -11.636 -10.092 1.00 78.69 112 GLY A CA 1
ATOM 806 C C . GLY A 1 112 ? 8.281 -12.343 -10.006 1.00 78.69 112 GLY A C 1
ATOM 807 O O . GLY A 1 112 ? 7.403 -12.206 -10.856 1.00 78.69 112 GLY A O 1
ATOM 808 N N . SER A 1 113 ? 8.132 -13.139 -8.961 1.00 73.38 113 SER A N 1
ATOM 809 C CA . SER A 1 113 ? 6.900 -13.870 -8.717 1.00 73.38 113 SER A CA 1
ATOM 810 C C . SER A 1 113 ? 6.651 -13.982 -7.228 1.00 73.38 113 SER A C 1
ATOM 812 O O . SER A 1 113 ? 7.572 -14.295 -6.471 1.00 73.38 113 SER A O 1
ATOM 814 N N . CYS A 1 114 ? 5.401 -13.795 -6.832 1.00 68.12 114 CYS A N 1
ATOM 815 C CA . CYS A 1 114 ? 4.931 -13.943 -5.462 1.00 68.12 114 CYS A CA 1
ATOM 816 C C . CYS A 1 114 ? 3.762 -14.928 -5.498 1.00 68.12 114 CYS A C 1
ATOM 818 O O . CYS A 1 114 ? 2.802 -14.711 -6.226 1.00 68.12 114 CYS A O 1
ATOM 820 N N . GLN A 1 115 ? 3.882 -16.067 -4.809 1.00 61.84 115 GLN A N 1
ATOM 821 C CA . GLN A 1 115 ? 2.844 -17.114 -4.780 1.00 61.84 115 GLN A CA 1
ATOM 822 C C . GLN A 1 115 ? 2.352 -17.619 -6.157 1.00 61.84 115 GLN A C 1
ATOM 824 O O . GLN A 1 115 ? 1.204 -18.032 -6.310 1.00 61.84 115 GLN A O 1
ATOM 829 N N . GLY A 1 116 ? 3.211 -17.601 -7.180 1.00 67.38 116 GLY A N 1
ATOM 830 C CA . GLY A 1 116 ? 2.837 -18.007 -8.542 1.00 67.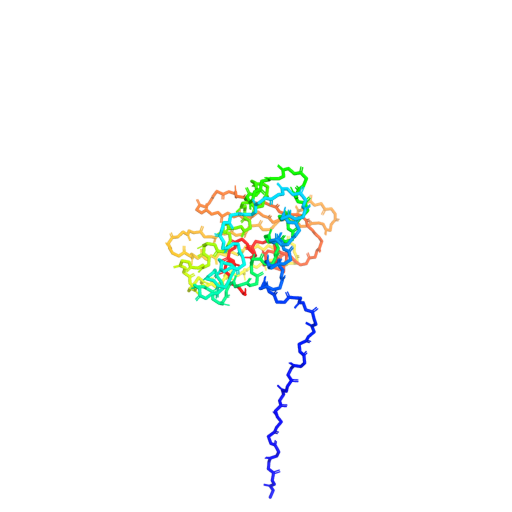38 116 GLY A CA 1
ATOM 831 C C . GLY A 1 116 ? 2.120 -16.929 -9.362 1.00 67.38 116 GLY A C 1
ATOM 832 O O . GLY A 1 116 ? 1.815 -17.184 -10.523 1.00 67.38 116 GLY A O 1
ATOM 833 N N . VAL A 1 117 ? 1.912 -15.740 -8.792 1.00 66.62 117 VAL A N 1
ATOM 834 C CA . VAL A 1 117 ? 1.495 -14.530 -9.505 1.00 66.62 117 VAL A CA 1
ATOM 835 C C . VAL A 1 117 ? 2.735 -13.862 -10.086 1.00 66.62 117 VAL A C 1
ATOM 837 O O . VAL A 1 117 ? 3.718 -13.636 -9.369 1.00 66.62 117 VAL A O 1
ATOM 840 N N . ALA A 1 118 ? 2.712 -13.573 -11.386 1.00 78.31 118 ALA A N 1
ATOM 841 C CA . ALA A 1 118 ? 3.809 -12.887 -12.050 1.00 78.31 118 ALA A CA 1
ATOM 842 C C . ALA A 1 118 ? 3.755 -11.394 -11.720 1.00 78.31 118 ALA A C 1
ATOM 844 O O . ALA A 1 118 ? 2.730 -10.741 -11.906 1.00 78.31 118 ALA A O 1
ATOM 845 N N . LEU A 1 119 ? 4.865 -10.854 -11.235 1.00 80.75 119 LEU A N 1
ATOM 846 C CA . LEU A 1 119 ? 5.003 -9.443 -10.911 1.00 80.75 119 LEU A CA 1
ATOM 847 C C . LEU A 1 119 ? 6.015 -8.838 -11.872 1.00 80.75 119 LEU A C 1
ATOM 849 O O . LEU A 1 119 ? 7.134 -9.345 -11.988 1.00 80.75 119 LEU A O 1
ATOM 853 N N . SER A 1 120 ? 5.642 -7.750 -12.536 1.00 87.25 120 SER A N 1
ATOM 854 C CA . SER A 1 120 ? 6.587 -6.994 -13.349 1.00 87.25 120 SER A CA 1
ATOM 855 C C . SER A 1 120 ? 6.428 -5.493 -13.166 1.00 87.25 120 SER A C 1
ATOM 857 O O . SER A 1 120 ? 5.361 -4.990 -12.824 1.00 87.25 120 SER A O 1
ATOM 859 N N . ILE A 1 121 ? 7.523 -4.764 -13.344 1.00 89.25 121 ILE A N 1
ATOM 860 C CA . ILE A 1 121 ? 7.547 -3.307 -13.343 1.00 89.25 121 ILE A CA 1
ATOM 861 C C . ILE A 1 121 ? 8.250 -2.868 -14.607 1.00 89.25 121 ILE A C 1
ATOM 863 O O . ILE A 1 121 ? 9.385 -3.273 -14.844 1.00 89.25 121 ILE A O 1
ATOM 867 N N . GLU A 1 122 ? 7.596 -2.000 -15.363 1.00 91.25 122 GLU A N 1
ATOM 868 C CA . GLU A 1 122 ? 8.142 -1.422 -16.583 1.00 91.25 122 GLU A CA 1
ATOM 869 C C . GLU A 1 122 ? 8.261 0.091 -16.410 1.00 91.25 122 GLU A C 1
ATOM 871 O O . GLU A 1 122 ? 7.265 0.812 -16.320 1.00 91.25 122 GLU A O 1
ATOM 876 N N . CYS A 1 123 ? 9.492 0.588 -16.352 1.00 92.38 123 CYS A N 1
ATOM 877 C CA . CYS A 1 123 ? 9.796 2.006 -16.254 1.00 92.38 123 CYS A CA 1
ATOM 878 C C . CYS A 1 123 ? 10.317 2.541 -17.581 1.00 92.38 123 CYS A C 1
ATOM 880 O O . CYS A 1 123 ? 11.316 2.063 -18.123 1.00 92.38 123 CYS A O 1
ATOM 882 N N . ARG A 1 124 ? 9.688 3.611 -18.063 1.00 91.69 124 ARG A N 1
ATOM 883 C CA . ARG A 1 124 ? 10.008 4.265 -19.333 1.00 91.69 124 ARG A CA 1
ATOM 884 C C . ARG A 1 124 ? 10.095 5.786 -19.193 1.00 91.69 124 ARG A C 1
ATOM 886 O O . ARG A 1 124 ? 9.473 6.364 -18.303 1.00 91.69 124 ARG A O 1
ATOM 893 N N . PRO A 1 125 ? 10.814 6.482 -20.087 1.00 90.69 125 PRO A N 1
ATOM 894 C CA . PRO A 1 125 ? 10.821 7.942 -20.102 1.00 90.69 125 PRO A CA 1
ATOM 895 C C . PRO A 1 125 ? 9.419 8.504 -20.405 1.00 90.69 125 PRO A C 1
ATOM 897 O O . PRO A 1 125 ? 8.855 8.198 -21.454 1.00 90.69 125 PRO A O 1
ATOM 900 N N . GLY A 1 126 ? 8.874 9.348 -19.521 1.00 83.00 126 GLY A N 1
ATOM 901 C CA . GLY A 1 126 ? 7.557 9.988 -19.705 1.00 83.00 126 GLY A CA 1
ATOM 902 C C . GLY A 1 126 ? 7.621 11.412 -20.266 1.00 83.00 126 GLY A C 1
ATOM 903 O O . GLY A 1 126 ? 6.748 11.844 -21.015 1.00 83.00 126 GLY A O 1
ATOM 904 N N . GLY A 1 127 ? 8.697 12.140 -19.957 1.00 84.00 127 GLY A N 1
ATOM 905 C CA . GLY A 1 127 ? 8.886 13.538 -20.346 1.00 84.00 127 GLY A CA 1
ATOM 906 C C . GLY A 1 127 ? 10.308 14.034 -20.062 1.00 84.00 127 GLY A C 1
ATOM 907 O O . GLY A 1 127 ? 11.188 13.233 -19.731 1.00 84.00 127 GLY A O 1
ATOM 908 N N . PRO A 1 128 ? 10.586 15.346 -20.183 1.00 84.00 128 PRO A N 1
ATOM 909 C CA . PRO A 1 128 ? 11.915 15.904 -19.935 1.00 84.00 128 PRO A CA 1
ATOM 910 C C . PRO A 1 128 ? 12.384 15.650 -18.492 1.00 84.00 128 PRO A C 1
ATOM 912 O O . PRO A 1 128 ? 12.030 16.372 -17.564 1.00 84.00 128 PRO A O 1
ATOM 915 N N . GLY A 1 129 ? 13.194 14.604 -18.314 1.00 81.81 129 GLY A N 1
ATOM 916 C CA . GLY A 1 129 ? 13.729 14.191 -17.015 1.00 81.81 129 GLY A CA 1
ATOM 917 C C . GLY A 1 129 ? 12.770 13.383 -16.134 1.00 81.81 129 GLY A C 1
ATOM 918 O O . GLY A 1 129 ? 13.158 13.058 -15.017 1.00 81.81 129 GLY A O 1
ATOM 919 N N . ALA A 1 130 ? 11.570 13.055 -16.621 1.00 88.50 130 ALA A N 1
ATOM 920 C CA . ALA A 1 130 ? 10.592 12.233 -15.909 1.00 88.50 130 ALA A CA 1
ATOM 921 C C . ALA A 1 130 ? 10.646 10.769 -16.373 1.00 88.50 130 ALA A C 1
ATOM 923 O O . ALA A 1 130 ? 10.862 10.487 -17.559 1.00 88.50 130 ALA A O 1
ATOM 924 N N . VAL A 1 131 ? 10.422 9.858 -15.435 1.00 91.12 131 VAL A N 1
ATOM 925 C CA . VAL A 1 131 ? 10.288 8.415 -15.622 1.00 91.12 131 VAL A CA 1
ATOM 926 C C . VAL A 1 131 ? 8.899 8.017 -15.142 1.00 91.12 131 VAL A C 1
ATOM 928 O O . VAL A 1 131 ? 8.483 8.408 -14.057 1.00 91.12 131 VAL A O 1
ATOM 931 N N . VAL A 1 132 ? 8.200 7.241 -15.960 1.00 92.31 132 VAL A N 1
ATOM 932 C CA . VAL A 1 132 ? 6.904 6.645 -15.643 1.00 92.31 132 VAL A CA 1
ATOM 933 C C . VAL A 1 132 ? 7.124 5.159 -15.436 1.00 92.31 132 VAL A C 1
ATOM 935 O O . VAL A 1 132 ? 7.648 4.509 -16.339 1.00 92.31 132 VAL A O 1
ATOM 938 N N . CYS A 1 133 ? 6.729 4.636 -14.282 1.00 91.00 133 CYS A N 1
ATOM 939 C CA . CYS A 1 133 ? 6.781 3.215 -13.967 1.00 91.00 133 CYS A CA 1
ATOM 940 C C . CYS A 1 133 ? 5.369 2.646 -13.882 1.00 91.00 133 CYS A C 1
ATOM 942 O O . CYS A 1 133 ? 4.536 3.177 -13.151 1.00 91.00 133 CYS A O 1
ATOM 944 N N . SER A 1 134 ? 5.126 1.568 -14.619 1.00 90.69 134 SER A N 1
ATOM 945 C CA . SER A 1 134 ? 3.899 0.777 -14.595 1.00 90.69 134 SER A CA 1
ATOM 946 C C . SER A 1 134 ? 4.146 -0.495 -13.789 1.00 90.69 134 SER A C 1
ATOM 948 O O . SER A 1 134 ? 5.069 -1.241 -14.101 1.00 90.69 134 SER A O 1
ATOM 950 N N . CYS A 1 135 ? 3.335 -0.748 -12.765 1.00 87.19 135 CYS A N 1
ATOM 951 C CA . CYS A 1 135 ? 3.365 -1.972 -11.971 1.00 87.19 135 CYS A CA 1
ATOM 952 C C . CYS A 1 135 ? 2.313 -2.939 -12.519 1.00 87.19 135 CYS A C 1
ATOM 954 O O . CYS A 1 135 ? 1.121 -2.612 -12.561 1.00 87.19 135 CYS A O 1
ATOM 956 N N . LEU A 1 136 ? 2.744 -4.130 -12.915 1.00 83.38 136 LEU A N 1
ATOM 957 C CA . LEU A 1 136 ? 1.903 -5.157 -13.503 1.00 83.38 136 LEU A CA 1
ATOM 958 C C . LEU A 1 136 ? 1.824 -6.392 -12.606 1.00 83.38 136 LEU A C 1
ATOM 960 O O . LEU A 1 136 ? 2.817 -6.844 -12.034 1.00 83.38 136 LEU A O 1
ATOM 964 N N . VAL A 1 137 ? 0.623 -6.955 -12.538 1.00 78.44 137 VAL A N 1
ATOM 965 C CA . VAL A 1 137 ? 0.313 -8.212 -11.856 1.00 78.44 137 VAL A CA 1
ATOM 966 C C . VAL A 1 137 ? -0.332 -9.131 -12.886 1.00 78.44 137 VAL A C 1
ATOM 968 O O . VAL A 1 137 ? -1.319 -8.756 -13.517 1.00 78.44 137 VAL A O 1
ATOM 971 N N . ASP A 1 138 ? 0.277 -10.289 -13.135 1.00 82.69 138 ASP A N 1
ATOM 972 C CA . ASP A 1 138 ? -0.058 -11.205 -14.236 1.00 82.69 138 ASP A CA 1
ATOM 973 C C . ASP A 1 138 ? -0.156 -10.501 -15.604 1.00 82.69 138 ASP A C 1
ATOM 975 O O . ASP A 1 138 ? -1.005 -10.805 -16.444 1.00 82.69 138 ASP A O 1
ATOM 979 N N . GLY A 1 139 ? 0.729 -9.523 -15.829 1.00 81.12 139 GLY A N 1
ATOM 980 C CA . GLY A 1 139 ? 0.783 -8.737 -17.065 1.00 81.12 139 GLY A CA 1
ATOM 981 C C . GLY A 1 139 ? -0.319 -7.682 -17.207 1.00 81.12 139 GLY A C 1
ATOM 982 O O . GLY A 1 139 ? -0.425 -7.055 -18.261 1.00 81.12 139 GLY A O 1
ATOM 983 N N . VAL A 1 140 ? -1.131 -7.458 -16.171 1.00 79.06 140 VAL A N 1
ATOM 984 C CA . VAL A 1 140 ? -2.140 -6.395 -16.130 1.00 79.06 140 VAL A CA 1
ATOM 985 C C . VAL A 1 140 ? -1.610 -5.235 -15.300 1.00 79.06 140 VAL A C 1
ATOM 987 O O . VAL A 1 140 ? -1.245 -5.419 -14.143 1.00 79.06 140 VAL A O 1
ATOM 990 N N . GLU A 1 141 ? -1.587 -4.033 -15.875 1.00 82.12 141 GLU A N 1
ATOM 991 C CA . GLU A 1 141 ? -1.223 -2.819 -15.141 1.00 82.12 141 GLU A CA 1
ATOM 992 C C . GLU A 1 141 ? -2.263 -2.533 -14.050 1.00 82.12 141 GLU A C 1
ATOM 994 O O . GLU A 1 141 ? -3.439 -2.298 -14.335 1.00 82.12 141 GLU A O 1
ATOM 999 N N . VAL A 1 142 ? -1.818 -2.561 -12.796 1.00 78.62 142 VAL A N 1
ATOM 1000 C CA . VAL A 1 142 ? -2.656 -2.267 -11.622 1.00 78.62 142 VAL A CA 1
ATOM 1001 C C . VAL A 1 142 ? -2.377 -0.880 -11.055 1.00 78.62 142 VAL A C 1
ATOM 1003 O O . VAL A 1 142 ? -3.217 -0.308 -10.361 1.00 78.62 142 VAL A O 1
ATOM 1006 N N . PHE A 1 143 ? -1.192 -0.335 -11.334 1.00 79.81 143 PHE A N 1
ATOM 1007 C CA . PHE A 1 143 ? -0.756 0.958 -10.836 1.00 79.81 143 PHE A CA 1
ATOM 1008 C C . PHE A 1 143 ? 0.309 1.559 -11.748 1.00 79.81 143 PHE A C 1
ATOM 1010 O O . PHE A 1 143 ? 1.069 0.835 -12.385 1.00 79.81 143 PHE A O 1
ATOM 1017 N N . ALA A 1 144 ? 0.393 2.886 -11.762 1.00 85.69 144 ALA A N 1
ATOM 1018 C CA . ALA A 1 144 ? 1.494 3.600 -12.378 1.00 85.69 144 ALA A CA 1
ATOM 1019 C C . ALA A 1 144 ? 1.853 4.841 -11.556 1.00 85.69 144 ALA A C 1
ATOM 1021 O O . ALA A 1 144 ? 0.994 5.452 -10.915 1.00 85.69 144 ALA A O 1
ATOM 1022 N N . CYS A 1 145 ? 3.117 5.237 -11.610 1.00 84.06 145 CYS A N 1
ATOM 1023 C CA . CYS A 1 145 ? 3.628 6.462 -11.005 1.00 84.06 145 CYS A CA 1
ATOM 1024 C C . CYS A 1 145 ? 4.578 7.174 -11.960 1.00 84.06 145 CYS A C 1
ATOM 1026 O O . CYS A 1 145 ? 5.168 6.565 -12.853 1.00 84.06 145 CYS A O 1
ATOM 1028 N N . GLU A 1 146 ? 4.751 8.471 -11.740 1.00 90.50 146 GLU A N 1
ATOM 1029 C CA . GLU A 1 146 ? 5.696 9.295 -12.478 1.00 90.50 146 GLU A CA 1
ATOM 1030 C C . GLU A 1 146 ? 6.535 10.104 -11.494 1.00 90.50 146 GLU A C 1
ATOM 1032 O O . GLU A 1 146 ? 5.986 10.803 -10.643 1.00 90.50 146 GLU A O 1
ATOM 1037 N N . ASP A 1 147 ? 7.857 10.030 -11.631 1.00 85.25 147 ASP A N 1
ATOM 1038 C CA . ASP A 1 147 ? 8.777 10.876 -10.874 1.00 85.25 147 ASP A CA 1
ATOM 1039 C C . ASP A 1 147 ? 10.082 11.119 -11.650 1.00 85.25 147 ASP A C 1
ATOM 1041 O O . ASP A 1 147 ? 10.268 10.689 -12.790 1.00 85.25 147 ASP A O 1
ATOM 1045 N N . ARG A 1 148 ? 11.011 11.856 -11.049 1.00 84.94 148 ARG A N 1
ATOM 1046 C CA . ARG A 1 148 ? 12.338 12.146 -11.580 1.00 84.94 148 ARG A CA 1
ATOM 1047 C C . ARG A 1 148 ? 13.383 11.353 -10.821 1.00 84.94 148 ARG A C 1
ATOM 1049 O O . ARG A 1 148 ? 13.441 11.387 -9.600 1.00 84.94 148 ARG A O 1
ATOM 1056 N N . GLY A 1 149 ? 14.303 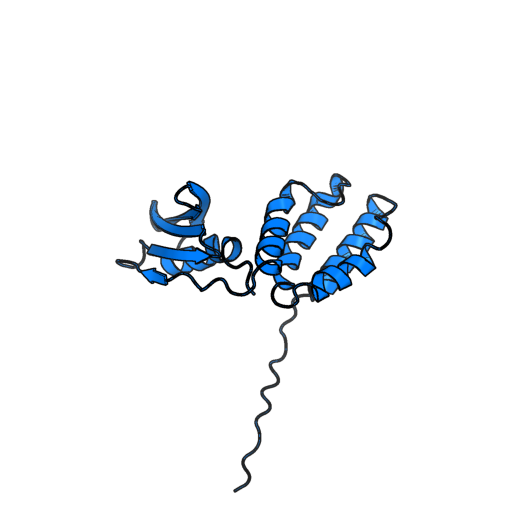10.744 -11.556 1.00 80.81 149 GLY A N 1
ATOM 1057 C CA . GLY A 1 149 ? 15.429 10.045 -10.953 1.00 80.81 149 GLY A CA 1
ATOM 1058 C C . GLY A 1 149 ? 15.812 8.786 -11.717 1.00 80.81 149 GLY A C 1
ATOM 1059 O O . GLY A 1 149 ? 15.390 8.608 -12.863 1.00 80.81 149 GLY A O 1
ATOM 1060 N N . PRO A 1 150 ? 16.648 7.934 -11.103 1.00 84.56 150 PRO A N 1
ATOM 1061 C CA . PRO A 1 150 ? 17.006 6.638 -11.656 1.00 84.56 150 PRO A CA 1
ATOM 1062 C C . PRO A 1 150 ? 15.778 5.728 -11.727 1.00 84.56 150 PRO A C 1
ATOM 1064 O O . PRO A 1 150 ? 15.133 5.472 -10.711 1.00 84.56 150 PRO A O 1
ATOM 1067 N N . ALA A 1 151 ? 15.492 5.199 -12.915 1.00 86.06 151 ALA A N 1
ATOM 1068 C CA . ALA A 1 151 ? 14.299 4.390 -13.154 1.00 86.06 151 ALA A CA 1
ATOM 1069 C C . ALA A 1 151 ? 14.175 3.168 -12.229 1.00 86.06 151 ALA A C 1
ATOM 1071 O O . ALA A 1 151 ? 13.088 2.911 -11.735 1.00 86.06 151 ALA A O 1
ATOM 1072 N N . CYS A 1 152 ? 15.264 2.448 -11.936 1.00 83.69 152 CYS A N 1
ATOM 1073 C CA . CYS A 1 152 ? 15.184 1.264 -11.069 1.00 83.69 152 CYS A CA 1
ATOM 1074 C C . CYS A 1 152 ? 14.985 1.581 -9.588 1.00 83.69 152 CYS A C 1
ATOM 1076 O O . CYS A 1 152 ? 14.367 0.791 -8.881 1.00 83.69 152 CYS A O 1
ATOM 1078 N N . SER A 1 153 ? 15.480 2.725 -9.114 1.00 82.06 153 SER A N 1
ATOM 1079 C CA . SER A 1 153 ? 15.157 3.186 -7.762 1.00 82.06 153 SER A CA 1
ATOM 1080 C C . SER A 1 153 ? 13.676 3.539 -7.683 1.00 82.06 153 SER A C 1
ATOM 1082 O O . SER A 1 153 ? 12.982 3.041 -6.808 1.00 82.06 153 SER A O 1
ATOM 1084 N N . LEU A 1 154 ? 13.169 4.279 -8.677 1.00 81.94 154 LEU A N 1
ATOM 1085 C CA . LEU A 1 154 ? 11.749 4.610 -8.758 1.00 81.94 154 LEU A CA 1
ATOM 1086 C C . LEU A 1 154 ? 10.868 3.358 -8.873 1.00 81.94 154 LEU A C 1
ATOM 1088 O O . LEU A 1 154 ? 9.836 3.300 -8.221 1.00 81.94 154 LEU A O 1
ATOM 1092 N N . ALA A 1 155 ? 11.280 2.346 -9.643 1.00 81.00 155 ALA A N 1
ATOM 1093 C CA . ALA A 1 155 ? 10.577 1.068 -9.747 1.00 81.00 155 ALA A CA 1
ATOM 1094 C C . ALA A 1 155 ? 10.367 0.432 -8.365 1.00 81.00 155 ALA A C 1
ATOM 1096 O O . ALA A 1 155 ? 9.250 0.058 -8.009 1.00 81.00 155 ALA A O 1
ATOM 1097 N N . GLN A 1 156 ? 11.437 0.361 -7.570 1.00 75.31 156 GLN A N 1
ATOM 1098 C CA . GLN A 1 156 ? 11.398 -0.198 -6.222 1.00 75.31 156 GLN A CA 1
ATOM 1099 C C . GLN A 1 156 ? 10.621 0.692 -5.251 1.00 75.31 156 GLN A C 1
ATOM 1101 O O . GLN A 1 156 ? 9.840 0.177 -4.474 1.00 75.31 156 GLN A O 1
ATOM 1106 N N . ASP A 1 157 ? 10.744 2.013 -5.307 1.00 74.38 157 ASP A N 1
ATOM 1107 C CA . ASP A 1 157 ? 10.031 2.881 -4.360 1.00 74.38 157 ASP A CA 1
ATOM 1108 C C . ASP A 1 157 ? 8.527 2.975 -4.662 1.00 74.38 157 ASP A C 1
ATOM 1110 O O . ASP A 1 157 ? 7.701 3.124 -3.765 1.00 74.38 157 ASP A O 1
ATOM 1114 N N . CYS A 1 158 ? 8.155 2.881 -5.937 1.00 74.88 158 CYS A N 1
ATOM 1115 C CA . CYS A 1 158 ? 6.783 3.057 -6.391 1.00 74.88 158 CYS A CA 1
ATOM 1116 C C . CYS A 1 158 ? 5.978 1.761 -6.389 1.00 74.88 158 CYS A C 1
ATOM 1118 O O . CYS A 1 158 ? 4.847 1.716 -5.903 1.00 74.88 158 CYS A O 1
ATOM 1120 N N . CYS A 1 159 ? 6.556 0.711 -6.962 1.00 71.94 159 CYS A N 1
ATOM 1121 C CA . CYS A 1 159 ? 5.901 -0.577 -7.059 1.00 71.94 159 CYS A CA 1
ATOM 1122 C C . CYS A 1 159 ? 6.334 -1.496 -5.924 1.00 71.94 159 CYS A C 1
ATOM 1124 O O . CYS A 1 159 ? 5.565 -2.383 -5.581 1.00 71.94 159 CYS A O 1
ATOM 1126 N N . GLY A 1 160 ? 7.496 -1.261 -5.298 1.00 64.56 160 GLY A N 1
ATOM 1127 C CA . GLY A 1 160 ? 7.926 -1.999 -4.110 1.00 64.56 160 GLY A CA 1
ATOM 1128 C C . GLY A 1 160 ? 6.830 -2.028 -3.071 1.00 64.56 160 GLY A C 1
ATOM 1129 O O . GLY A 1 160 ? 6.350 -3.105 -2.868 1.00 64.56 160 GLY A O 1
ATOM 1130 N N . PRO A 1 161 ? 6.242 -0.943 -2.548 1.00 57.50 161 PRO A N 1
ATOM 1131 C CA . PRO A 1 161 ? 5.171 -1.039 -1.539 1.00 57.50 161 PRO A CA 1
ATOM 1132 C C . PRO A 1 161 ? 3.909 -1.826 -1.956 1.00 57.50 161 PRO A C 1
ATOM 1134 O O . PRO A 1 161 ? 3.149 -2.286 -1.110 1.00 57.50 161 PRO A O 1
ATOM 1137 N N . ILE A 1 162 ? 3.646 -1.977 -3.258 1.00 55.66 162 ILE A N 1
ATOM 1138 C CA . ILE A 1 162 ? 2.544 -2.804 -3.786 1.00 55.66 162 ILE A CA 1
ATOM 1139 C C . ILE A 1 162 ? 2.932 -4.296 -3.803 1.00 55.66 162 ILE A C 1
ATOM 1141 O O . ILE A 1 162 ? 2.063 -5.161 -3.721 1.00 55.66 162 ILE A O 1
ATOM 1145 N N . LEU A 1 163 ? 4.229 -4.586 -3.894 1.00 53.62 163 LEU A N 1
ATOM 1146 C CA . LEU A 1 163 ? 4.840 -5.910 -4.070 1.00 53.62 163 LEU A CA 1
ATOM 1147 C C . LEU A 1 163 ? 5.576 -6.389 -2.788 1.00 53.62 163 LEU A C 1
ATOM 1149 O O . LEU A 1 163 ? 5.721 -7.583 -2.552 1.00 53.62 163 LEU A O 1
ATOM 1153 N N . ASP A 1 164 ? 5.946 -5.440 -1.935 1.00 44.38 164 ASP A N 1
ATOM 1154 C CA . ASP A 1 164 ? 6.455 -5.438 -0.570 1.00 44.38 164 ASP A CA 1
ATOM 1155 C C . ASP A 1 164 ? 5.263 -5.116 0.337 1.00 44.38 164 ASP A C 1
ATOM 1157 O O . ASP A 1 164 ? 5.260 -4.186 1.145 1.00 44.38 164 ASP A O 1
ATOM 1161 N N . GLY A 1 165 ? 4.302 -6.032 0.323 1.00 44.72 165 GLY A N 1
ATOM 1162 C CA . GLY A 1 165 ? 3.795 -6.540 1.587 1.00 44.72 165 GLY A CA 1
ATOM 1163 C C . GLY A 1 165 ? 4.946 -7.123 2.438 1.00 44.72 165 GLY A C 1
ATOM 1164 O O . GLY A 1 165 ? 4.919 -8.298 2.753 1.00 44.72 165 GLY A O 1
ATOM 1165 N N . ARG A 1 166 ? 6.032 -6.385 2.687 1.00 38.28 166 ARG A N 1
ATOM 1166 C CA . ARG A 1 166 ? 7.300 -6.846 3.264 1.00 38.28 166 ARG A CA 1
ATOM 1167 C C . ARG A 1 166 ? 8.128 -5.618 3.642 1.00 38.28 166 ARG A C 1
ATOM 1169 O O . ARG A 1 166 ? 8.989 -5.181 2.881 1.00 38.28 166 ARG A O 1
ATOM 1176 N N . ARG A 1 167 ? 7.875 -5.058 4.819 1.00 33.03 167 ARG A N 1
ATOM 1177 C CA . ARG A 1 167 ? 8.879 -4.429 5.691 1.00 33.03 167 ARG A CA 1
ATOM 1178 C C . ARG A 1 167 ? 8.241 -4.018 7.003 1.00 33.03 167 ARG A C 1
ATOM 1180 O O . ARG A 1 167 ? 7.048 -3.647 6.977 1.00 33.03 167 ARG A O 1
#

Radius of gyration: 19.4 Å; Cα contacts (8 Å, |Δi|>4): 268; chains: 1; bounding box: 63×34×46 Å

Sequence (167 aa):
MTTSAVTSSSAGVGGGDARSTCARYCELFEGRCGAVPAGCSANCDEWFDVAPACSELLVPYFECAIDALDQCHFFPVECERLLVQFSTCATDPDCAPLACAGEGNRTCDCEGSCQGVALSIECRPGGPGAVVCSCLVDGVEVFACEDRGPACSLAQDCCGPILDGRR

Nearest PDB structures (foldseek):
  7sfn-assembly1_A  TM=6.055E-01  e=3.626E+00  Streptomyces avermitilis
  7jxu-assembly2_B  TM=4.821E-01  e=4.068E+00  Homo sapiens
  5hr6-assembly2_B  TM=5.616E-01  e=9.097E+00  Escherichia coli
  4tq2-assembly1_A-2  TM=5.415E-01  e=9.635E+00  Guillardia theta CCMP2712

Solvent-accessible surface area (backbone atoms only — not comparable to full-atom values): 9322 Å² total; per-residue (Å²): 137,85,84,77,81,78,78,80,76,78,78,80,76,91,66,80,53,39,62,58,45,41,43,50,38,42,54,50,43,32,77,73,62,38,90,61,66,89,52,53,64,59,47,40,55,52,56,38,67,70,26,63,68,26,32,59,40,46,34,63,24,34,52,44,41,52,74,48,45,89,72,61,49,95,74,44,74,92,32,43,68,36,50,47,26,32,52,54,12,55,74,46,83,76,58,59,81,61,56,69,48,57,88,55,61,44,26,17,43,28,41,41,53,44,97,87,43,41,37,38,32,49,23,38,70,70,51,98,72,30,26,30,32,36,28,22,54,72,83,40,76,80,48,72,51,74,48,71,59,48,19,56,60,50,40,46,69,66,38,28,57,72,72,36,28,62,79

pLDDT: mean 74.72, std 15.33, range [30.2, 92.38]

Secondary structure (DSSP, 8-state):
-----------------HHHHHHHHHHHHHHHHSPPPTTHHHHHHHHHHH-GGGGGGHHHHHHHHHHTGGG--SS-GGGHHHHHHHHHHHH-TT-PPPEEE-SSTT-EEEEEEETTEEEEEEEEEEETTEEEEEEEETTEEEEEEEESS-HHHHHHHHHHHHH----